Protein AF-A0A1F6H6A5-F1 (afdb_monomer_lite)

pLDDT: mean 91.22, std 11.6, range [40.09, 98.31]

Radius of gyration: 18.52 Å; chains: 1; bounding box: 37×29×60 Å

Structure (mmCIF, N/CA/C/O backbone):
data_AF-A0A1F6H6A5-F1
#
_entry.id   AF-A0A1F6H6A5-F1
#
loop_
_atom_site.group_PDB
_atom_site.id
_atom_site.type_symbol
_atom_site.label_atom_id
_atom_site.label_alt_id
_atom_site.label_comp_id
_atom_site.label_asym_id
_atom_site.label_entity_id
_atom_site.label_seq_id
_atom_site.pdbx_PDB_ins_code
_atom_site.Cartn_x
_atom_site.Cartn_y
_atom_site.Cartn_z
_atom_site.occupancy
_atom_site.B_iso_or_equiv
_atom_site.auth_seq_id
_atom_site.auth_comp_id
_atom_site.auth_asym_id
_atom_site.auth_atom_id
_atom_site.pdbx_PDB_model_num
ATOM 1 N N . MET A 1 1 ? -9.579 17.329 34.357 1.00 40.09 1 MET A N 1
ATOM 2 C CA . MET A 1 1 ? -8.767 16.402 33.548 1.00 40.09 1 MET A CA 1
ATOM 3 C C . MET A 1 1 ? -9.625 16.024 32.355 1.00 40.09 1 MET A C 1
ATOM 5 O O . MET A 1 1 ? -10.473 15.151 32.483 1.00 40.09 1 MET A O 1
ATOM 9 N N . GLU A 1 2 ? -9.548 16.795 31.271 1.00 44.47 2 GLU A N 1
ATOM 10 C CA . GLU A 1 2 ? -10.325 16.503 30.063 1.00 44.47 2 GLU A CA 1
ATOM 11 C C . GLU A 1 2 ? -9.770 15.216 29.454 1.00 44.47 2 GLU A C 1
ATOM 13 O O . GLU A 1 2 ? -8.615 15.170 29.030 1.00 44.47 2 GLU A O 1
ATOM 18 N N . LEU A 1 3 ? -10.569 14.145 29.486 1.00 49.66 3 LEU A N 1
ATOM 19 C CA . LEU A 1 3 ? -10.302 12.974 28.667 1.00 49.66 3 LEU A CA 1
ATOM 20 C C . LEU A 1 3 ? -10.343 13.452 27.218 1.00 49.66 3 LEU A C 1
ATOM 22 O O . LEU A 1 3 ? -11.403 13.821 26.717 1.00 49.66 3 LEU A O 1
ATOM 26 N N . TRP A 1 4 ? -9.189 13.464 26.559 1.00 55.94 4 TRP A N 1
ATOM 27 C CA . TRP A 1 4 ? -9.111 13.580 25.113 1.00 55.94 4 TRP A CA 1
ATOM 28 C C . TRP A 1 4 ? -9.753 12.326 24.532 1.00 55.94 4 TRP A C 1
ATOM 30 O O . TRP A 1 4 ? -9.084 11.323 24.304 1.00 55.94 4 TRP A O 1
ATOM 40 N N . THR A 1 5 ? -11.073 12.341 24.365 1.00 59.72 5 THR A N 1
ATOM 41 C CA . THR A 1 5 ? -11.779 11.279 23.661 1.00 59.72 5 THR A CA 1
ATOM 42 C C . THR A 1 5 ? -11.242 11.295 22.240 1.00 59.72 5 THR A C 1
ATOM 44 O O . THR A 1 5 ? -11.498 12.243 21.487 1.00 59.72 5 THR A O 1
ATOM 47 N N . GLU A 1 6 ? -10.434 10.295 21.885 1.00 66.94 6 GLU A N 1
ATOM 48 C CA . GLU A 1 6 ? -9.990 10.146 20.509 1.00 66.94 6 GLU A CA 1
ATOM 49 C C . GLU A 1 6 ? -11.230 10.122 19.622 1.00 66.94 6 GLU A C 1
ATOM 51 O O . GLU A 1 6 ? -12.144 9.315 19.796 1.00 66.94 6 GLU A O 1
ATOM 56 N N . LYS A 1 7 ? -11.300 11.082 18.701 1.00 84.00 7 LYS A N 1
ATOM 57 C CA . LYS A 1 7 ? -12.411 11.154 17.760 1.00 84.00 7 LYS A CA 1
ATOM 58 C C . LYS A 1 7 ? -12.395 9.890 16.902 1.00 84.00 7 LYS A C 1
ATOM 60 O O . LYS A 1 7 ? -11.323 9.387 16.560 1.00 84.00 7 LYS A O 1
ATOM 65 N N . ASN A 1 8 ? -13.581 9.440 16.507 1.00 92.00 8 ASN A N 1
ATOM 66 C CA . ASN A 1 8 ? -13.732 8.391 15.504 1.00 92.00 8 ASN A CA 1
ATOM 67 C C . ASN A 1 8 ? -12.936 8.732 14.235 1.00 92.00 8 ASN A C 1
ATOM 69 O O . ASN A 1 8 ? -12.691 9.911 13.928 1.00 92.00 8 ASN A O 1
ATOM 73 N N . ALA A 1 9 ? -12.564 7.688 13.503 1.00 94.31 9 ALA A N 1
ATOM 74 C CA . ALA A 1 9 ? -11.907 7.771 12.214 1.00 94.31 9 ALA A CA 1
ATOM 75 C C . ALA A 1 9 ? -12.638 8.746 11.286 1.00 94.31 9 ALA A C 1
ATOM 77 O O . ALA A 1 9 ? -13.868 8.831 11.240 1.00 94.31 9 ALA A O 1
ATOM 78 N N . THR A 1 10 ? -11.858 9.522 10.542 1.00 95.81 10 THR A N 1
ATOM 79 C CA . THR A 1 10 ? -12.419 10.439 9.551 1.00 95.81 10 THR A CA 1
ATOM 80 C C . THR A 1 10 ? -12.957 9.664 8.352 1.00 95.81 10 THR A C 1
ATOM 82 O O . THR A 1 10 ? -12.430 8.611 7.997 1.00 95.81 10 THR A O 1
ATOM 85 N N . GLN A 1 11 ? -13.941 10.236 7.658 1.00 96.38 11 GLN A N 1
ATOM 86 C CA . GLN A 1 11 ? -14.484 9.657 6.427 1.00 96.38 11 GLN A CA 1
ATOM 87 C C . GLN A 1 11 ? -13.384 9.319 5.402 1.00 96.38 11 GLN A C 1
ATOM 89 O O . GLN A 1 11 ? -13.396 8.241 4.816 1.00 96.38 11 GLN A O 1
ATOM 94 N N . ARG A 1 12 ? -12.376 10.192 5.264 1.00 96.75 12 ARG A N 1
ATOM 95 C CA . ARG A 1 12 ? -11.224 9.972 4.375 1.00 96.75 12 ARG A CA 1
ATOM 96 C C . ARG A 1 12 ? -10.391 8.750 4.763 1.00 96.75 12 ARG A C 1
ATOM 98 O O . ARG A 1 12 ? -9.939 8.033 3.882 1.00 96.75 12 ARG A O 1
ATOM 105 N N . GLN A 1 13 ? -10.185 8.501 6.058 1.00 97.62 13 GLN A N 1
ATOM 106 C CA . GLN A 1 13 ? -9.461 7.307 6.513 1.00 97.62 13 GLN A CA 1
ATOM 107 C C . GLN A 1 13 ? -10.249 6.034 6.187 1.00 97.62 13 GLN A C 1
ATOM 109 O O . GLN A 1 13 ? -9.678 5.081 5.668 1.00 97.62 13 GLN A O 1
ATOM 114 N N . ILE A 1 14 ? -11.566 6.042 6.419 1.00 97.88 14 ILE A N 1
ATOM 115 C CA . ILE A 1 14 ? -12.446 4.911 6.090 1.00 97.88 14 ILE A CA 1
ATOM 116 C C . ILE A 1 14 ? -12.434 4.618 4.587 1.00 97.88 14 ILE A C 1
ATOM 118 O O . ILE A 1 14 ? -12.310 3.465 4.178 1.00 97.88 14 ILE A O 1
ATOM 122 N N . GLU A 1 15 ? -12.541 5.652 3.756 1.00 97.94 15 GLU A N 1
ATOM 123 C CA . GLU A 1 15 ? -12.441 5.523 2.301 1.00 97.94 15 GLU A CA 1
ATOM 124 C C . GLU A 1 15 ? -11.078 4.984 1.876 1.00 97.94 15 GLU A C 1
ATOM 126 O O . GLU A 1 15 ? -11.008 4.092 1.033 1.00 97.94 15 GLU A O 1
ATOM 131 N N . TYR A 1 16 ? -9.997 5.456 2.497 1.00 97.69 16 TYR A N 1
ATOM 132 C CA . TYR A 1 16 ? -8.661 4.996 2.149 1.00 97.69 16 TYR A CA 1
ATOM 133 C C . TYR A 1 16 ? -8.428 3.527 2.520 1.00 97.69 16 TYR A C 1
ATOM 135 O O . TYR A 1 16 ? -7.894 2.780 1.705 1.00 97.69 16 TYR A O 1
ATOM 143 N N . ILE A 1 17 ? -8.923 3.064 3.673 1.00 98.00 17 ILE A N 1
ATOM 144 C CA . ILE A 1 17 ? -8.920 1.634 4.035 1.00 98.00 17 ILE A CA 1
ATOM 145 C C . ILE A 1 17 ? -9.680 0.804 2.986 1.00 98.00 17 ILE A C 1
ATOM 147 O O . ILE A 1 17 ? -9.211 -0.259 2.571 1.00 98.00 17 ILE A O 1
ATOM 151 N N . LYS A 1 18 ? -10.832 1.293 2.506 1.00 97.50 18 LYS A N 1
ATOM 152 C CA . LYS A 1 18 ? -11.618 0.624 1.450 1.00 97.50 18 LYS A CA 1
ATOM 153 C C . LYS A 1 18 ? -10.863 0.560 0.119 1.00 97.50 18 LYS A C 1
ATOM 155 O O . LYS A 1 18 ? -10.923 -0.459 -0.558 1.00 97.50 18 LYS A O 1
ATOM 160 N N . ILE A 1 19 ? -10.130 1.614 -0.241 1.00 96.00 19 ILE A N 1
ATOM 161 C CA . ILE A 1 19 ? -9.279 1.633 -1.440 1.00 96.00 19 ILE A CA 1
ATOM 162 C C . ILE A 1 19 ? -8.135 0.621 -1.299 1.00 96.00 19 ILE A C 1
ATOM 164 O O . ILE A 1 19 ? -7.949 -0.220 -2.177 1.00 96.00 19 ILE A O 1
ATOM 168 N N . LEU A 1 20 ? -7.399 0.663 -0.184 1.00 97.19 20 LEU A N 1
ATOM 169 C CA . LEU A 1 20 ? -6.240 -0.203 0.042 1.00 97.19 20 LEU A CA 1
ATOM 170 C C . LEU A 1 20 ? -6.609 -1.689 0.076 1.00 97.19 20 LEU A C 1
ATOM 172 O O . LEU A 1 20 ? -5.827 -2.505 -0.399 1.00 97.19 20 LEU A O 1
ATOM 1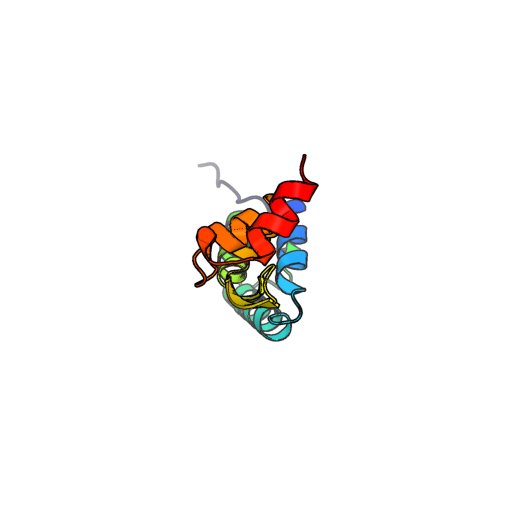76 N N . SER A 1 21 ? -7.792 -2.037 0.584 1.00 96.50 21 SER A N 1
ATOM 177 C CA . SER A 1 21 ? -8.276 -3.426 0.678 1.00 96.50 21 SER A CA 1
ATOM 178 C C . SER A 1 21 ? -8.893 -3.984 -0.606 1.00 96.50 21 SER A C 1
ATOM 180 O O . SER A 1 21 ? -9.330 -5.134 -0.635 1.00 96.50 21 SER A O 1
ATOM 182 N N . ASN A 1 22 ? -8.944 -3.193 -1.680 1.00 96.00 22 ASN A N 1
ATOM 183 C CA . ASN A 1 22 ? -9.537 -3.614 -2.948 1.00 96.00 22 ASN A CA 1
ATOM 184 C C . ASN A 1 22 ? -8.493 -3.911 -4.040 1.00 96.00 22 ASN A C 1
ATOM 186 O O . ASN A 1 22 ? -8.854 -4.088 -5.204 1.00 96.00 22 ASN A O 1
ATOM 190 N N . TYR A 1 23 ? -7.208 -3.982 -3.681 1.00 94.88 23 TYR A N 1
ATOM 191 C CA . TYR A 1 23 ? -6.146 -4.383 -4.604 1.00 94.88 23 TYR A CA 1
ATOM 192 C C . TYR A 1 23 ? -6.300 -5.869 -4.953 1.00 94.88 23 TYR A C 1
ATOM 194 O O . TYR A 1 23 ? -6.312 -6.692 -4.034 1.00 94.88 23 TYR A O 1
ATOM 202 N N . PRO A 1 24 ? -6.375 -6.249 -6.244 1.00 93.69 24 PRO A N 1
ATOM 203 C CA . PRO A 1 24 ? -6.611 -7.638 -6.645 1.00 93.69 24 PRO A CA 1
ATOM 204 C C . PRO A 1 24 ? -5.628 -8.637 -6.025 1.00 93.69 24 PRO A C 1
ATOM 206 O O . PRO A 1 24 ? -6.043 -9.699 -5.574 1.00 93.69 24 PRO A O 1
ATOM 209 N N . ASP A 1 25 ? -4.350 -8.264 -5.932 1.00 93.12 25 ASP A N 1
ATOM 210 C CA . ASP A 1 25 ? -3.281 -9.147 -5.448 1.00 93.12 25 ASP A CA 1
ATOM 211 C C . ASP A 1 25 ? -3.335 -9.423 -3.938 1.00 93.12 25 ASP A C 1
ATOM 213 O O . ASP A 1 25 ? -2.716 -10.370 -3.450 1.00 93.12 25 ASP A O 1
ATOM 217 N N . THR A 1 26 ? -4.015 -8.566 -3.173 1.00 96.38 26 THR A N 1
ATOM 218 C CA . THR A 1 26 ? -3.934 -8.557 -1.700 1.00 96.38 26 THR A CA 1
ATOM 219 C C . THR A 1 26 ? -5.287 -8.589 -1.004 1.00 96.38 26 THR A C 1
ATOM 221 O O . THR A 1 26 ? -5.318 -8.853 0.192 1.00 96.38 26 THR A O 1
ATOM 224 N N . LYS A 1 27 ? -6.397 -8.449 -1.740 1.00 96.00 27 LYS A N 1
ATOM 225 C CA . LYS A 1 27 ? -7.770 -8.358 -1.222 1.00 96.00 27 LYS A CA 1
ATOM 226 C C . LYS A 1 27 ? -8.108 -9.351 -0.107 1.00 96.00 27 LYS A C 1
ATOM 228 O O . LYS A 1 27 ? -8.635 -8.950 0.927 1.00 96.00 27 LYS A O 1
ATOM 233 N N . ASP A 1 28 ? -7.803 -10.634 -0.294 1.00 96.38 28 ASP A N 1
ATOM 234 C CA . ASP A 1 28 ? -8.144 -11.664 0.698 1.00 96.38 28 ASP A CA 1
ATOM 235 C C . ASP A 1 28 ? -7.311 -11.531 1.980 1.00 96.38 28 ASP A C 1
ATOM 237 O O . ASP A 1 28 ? -7.843 -11.667 3.084 1.00 96.38 28 ASP A O 1
ATOM 241 N N . LYS A 1 29 ? -6.021 -11.200 1.836 1.00 96.19 29 LYS A N 1
ATOM 242 C CA . LYS A 1 29 ? -5.107 -10.960 2.961 1.00 96.19 29 LYS A CA 1
ATOM 243 C C . LYS A 1 29 ? -5.450 -9.665 3.688 1.00 96.19 29 LYS A C 1
ATOM 245 O O . LYS A 1 29 ? -5.491 -9.656 4.909 1.00 96.19 29 LYS A O 1
ATOM 250 N N . ASP A 1 30 ? -5.769 -8.603 2.954 1.00 97.38 30 ASP A N 1
ATOM 251 C CA . ASP A 1 30 ? -6.208 -7.335 3.536 1.00 97.38 30 ASP A CA 1
ATOM 252 C C . ASP A 1 30 ? -7.501 -7.527 4.336 1.00 97.38 30 ASP A C 1
ATOM 254 O O . ASP A 1 30 ? -7.640 -7.005 5.439 1.00 97.38 30 ASP A O 1
ATOM 258 N N . ALA A 1 31 ? -8.450 -8.309 3.809 1.00 97.44 31 ALA A N 1
ATOM 259 C CA . ALA A 1 31 ? -9.679 -8.633 4.522 1.00 97.44 31 ALA A CA 1
ATOM 260 C C . ALA A 1 31 ? -9.403 -9.425 5.809 1.00 97.44 31 ALA A C 1
ATOM 262 O O . ALA A 1 31 ? -10.091 -9.225 6.810 1.00 97.44 31 ALA A O 1
ATOM 263 N N . GLU A 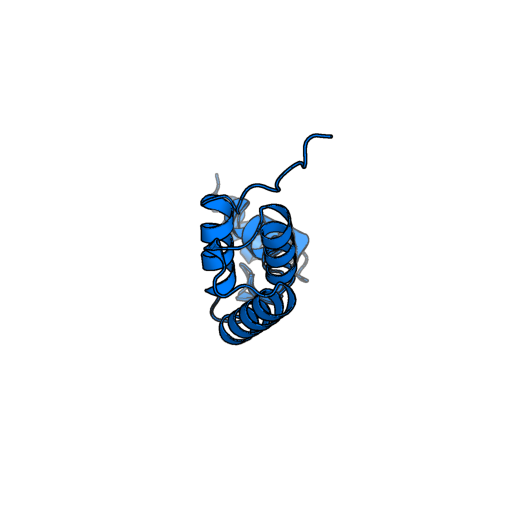1 32 ? -8.417 -10.323 5.802 1.00 97.31 32 GLU A N 1
ATOM 264 C CA . GLU A 1 32 ? -7.972 -11.032 7.001 1.00 97.31 32 GLU A CA 1
ATOM 265 C C . GLU A 1 32 ? -7.313 -10.100 8.019 1.00 97.31 32 GLU A C 1
ATOM 267 O O . GLU A 1 32 ? -7.731 -10.097 9.176 1.00 97.31 32 GLU A O 1
ATOM 272 N N . ASP A 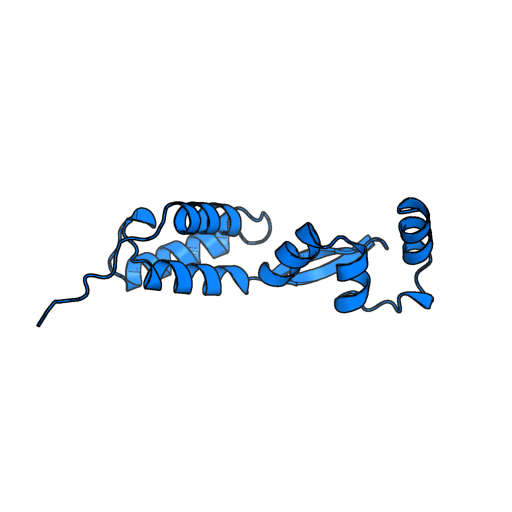1 33 ? -6.377 -9.255 7.590 1.00 96.44 33 ASP A N 1
ATOM 273 C CA . ASP A 1 33 ? -5.711 -8.272 8.447 1.00 96.44 33 ASP A CA 1
ATOM 274 C C . ASP A 1 33 ? -6.716 -7.326 9.103 1.00 96.44 33 ASP A C 1
ATOM 276 O O . ASP A 1 33 ? -6.666 -7.109 10.312 1.00 96.44 33 ASP A O 1
ATOM 280 N N . ILE A 1 34 ? -7.678 -6.814 8.328 1.00 98.00 34 ILE A N 1
ATOM 281 C CA . ILE A 1 34 ? -8.741 -5.941 8.833 1.00 98.00 34 ILE A CA 1
ATOM 282 C C . ILE A 1 34 ? -9.575 -6.672 9.887 1.00 98.00 34 ILE A C 1
ATOM 284 O O . ILE A 1 34 ? -9.830 -6.115 10.954 1.00 98.00 34 ILE A O 1
ATOM 288 N N . ARG A 1 35 ? -9.990 -7.922 9.631 1.00 98.12 35 ARG A N 1
ATOM 289 C CA . ARG A 1 35 ? -10.749 -8.713 10.618 1.00 98.12 35 ARG A CA 1
ATOM 290 C C . ARG A 1 35 ? -9.942 -8.938 11.897 1.00 98.12 35 ARG A C 1
ATOM 292 O O . ARG A 1 35 ? -10.483 -8.764 12.988 1.00 98.12 35 ARG A O 1
ATOM 299 N N . CYS A 1 36 ? -8.670 -9.308 11.770 1.00 97.81 36 CYS A N 1
ATOM 300 C CA . CYS A 1 36 ? -7.775 -9.533 12.901 1.00 97.81 36 CYS A CA 1
ATOM 301 C C . CYS A 1 36 ? -7.582 -8.253 13.722 1.00 97.81 36 CYS A C 1
ATOM 303 O O . CYS A 1 36 ? -7.759 -8.280 14.940 1.00 97.81 36 CYS A O 1
ATOM 305 N N . PHE A 1 37 ? -7.309 -7.129 13.061 1.00 97.88 37 PHE A N 1
ATOM 306 C CA . PHE A 1 37 ? -7.133 -5.830 13.702 1.00 97.88 37 PHE A CA 1
ATOM 307 C C . PHE A 1 37 ? -8.406 -5.384 14.437 1.00 97.88 37 PHE A C 1
ATOM 309 O O . PHE A 1 37 ? -8.356 -5.042 15.617 1.00 97.88 37 PHE A O 1
ATOM 316 N N . LEU A 1 38 ? -9.575 -5.478 13.793 1.00 97.81 38 LEU A N 1
ATOM 317 C CA . LEU A 1 38 ? -10.862 -5.156 14.423 1.00 97.81 38 LEU A CA 1
ATOM 318 C C . LEU A 1 38 ? -11.133 -6.031 15.651 1.00 97.81 38 LEU A C 1
ATOM 320 O O . LEU A 1 38 ? -11.550 -5.521 16.691 1.00 97.81 38 LEU A O 1
ATOM 324 N N . SER A 1 39 ? -10.843 -7.333 15.569 1.00 97.75 39 SER A N 1
ATOM 325 C CA . SER A 1 39 ? -10.992 -8.241 16.707 1.00 97.75 39 SER A CA 1
ATOM 326 C C . SER A 1 39 ? -10.066 -7.871 17.869 1.00 97.75 39 SER A C 1
ATOM 328 O O . SER A 1 39 ? -10.488 -7.950 19.023 1.00 97.75 39 SER A O 1
ATOM 330 N N . GLN A 1 40 ? -8.822 -7.467 17.592 1.00 97.19 40 GLN A N 1
ATOM 331 C CA . GLN A 1 40 ? -7.862 -7.033 18.615 1.00 97.19 40 GLN A CA 1
ATOM 332 C C . GLN A 1 40 ? -8.328 -5.754 19.320 1.00 97.19 40 GLN A C 1
ATOM 334 O O . GLN A 1 40 ? -8.248 -5.670 20.545 1.00 97.19 40 GLN A O 1
ATOM 339 N N . GLN A 1 41 ? -8.907 -4.814 18.567 1.00 96.50 41 GLN A N 1
ATOM 340 C CA . GLN A 1 41 ? -9.468 -3.566 19.098 1.00 96.50 41 GLN A CA 1
ATOM 341 C C . GLN A 1 41 ? -10.900 -3.712 19.650 1.00 96.50 41 GLN A C 1
ATOM 343 O O . GLN A 1 41 ? -11.498 -2.738 20.112 1.00 96.50 41 GLN A O 1
ATOM 348 N N . LYS A 1 42 ? -11.470 -4.929 19.634 1.00 96.88 42 LYS A N 1
ATOM 349 C CA . LYS A 1 42 ? -12.851 -5.234 20.060 1.00 96.88 42 LYS A CA 1
ATOM 350 C C . LYS A 1 42 ? -13.909 -4.400 19.317 1.00 96.88 42 LYS A C 1
ATOM 352 O O . LYS A 1 42 ? -14.870 -3.924 19.922 1.00 96.88 42 LYS A O 1
ATOM 357 N N . LYS A 1 43 ? -13.732 -4.228 18.006 1.00 96.50 43 LYS A N 1
ATOM 358 C CA . LYS A 1 43 ? -14.619 -3.476 17.106 1.00 96.50 43 LYS A CA 1
ATOM 359 C C . LYS A 1 43 ? -15.314 -4.410 16.119 1.00 96.50 43 LYS A C 1
ATOM 361 O O . LYS A 1 43 ? -14.762 -5.440 15.738 1.00 96.50 43 LYS A O 1
ATOM 366 N N . GLY A 1 44 ? -16.517 -4.042 15.683 1.00 95.62 44 GLY A N 1
ATOM 367 C CA . GLY A 1 44 ? -17.274 -4.804 14.685 1.00 95.62 44 GLY A CA 1
ATOM 368 C C . GLY A 1 44 ? -17.027 -4.353 13.245 1.00 95.62 44 GLY A C 1
ATOM 369 O O . GLY A 1 44 ? -17.151 -5.146 12.313 1.00 95.62 44 GLY A O 1
ATOM 370 N N . LYS A 1 45 ? -16.685 -3.077 13.051 1.00 96.69 45 LYS A N 1
ATOM 371 C CA . LYS A 1 45 ? -16.524 -2.455 11.729 1.00 96.69 45 LYS A CA 1
ATOM 372 C C . LYS A 1 45 ? -15.494 -1.333 11.761 1.00 96.69 45 LYS A C 1
ATOM 374 O O . LYS A 1 45 ? -15.253 -0.730 12.804 1.00 96.69 45 LYS A O 1
ATOM 379 N N . ILE A 1 46 ? -14.929 -1.019 10.598 1.00 96.81 46 ILE A N 1
ATOM 380 C CA . ILE A 1 46 ? -13.891 0.012 10.457 1.00 96.81 46 ILE A CA 1
ATOM 381 C C . ILE A 1 46 ? -14.383 1.412 10.847 1.00 96.81 46 ILE A C 1
ATOM 383 O O . ILE A 1 46 ? -13.594 2.224 11.310 1.00 96.81 46 ILE A O 1
ATOM 387 N N . GLU A 1 47 ? -15.683 1.697 10.735 1.00 95.75 47 GLU A N 1
ATOM 388 C CA . GLU A 1 47 ? -16.279 2.974 11.150 1.00 95.75 47 GLU A CA 1
ATOM 389 C C . GLU A 1 47 ? -16.257 3.198 12.675 1.00 95.75 47 GLU A C 1
ATOM 391 O O . GLU A 1 47 ? -16.481 4.318 13.132 1.00 95.75 47 GLU A O 1
ATOM 396 N N . GLU A 1 48 ? -16.007 2.151 13.467 1.00 95.56 48 GLU A N 1
ATOM 397 C CA . GLU A 1 48 ? -15.881 2.237 14.929 1.00 95.56 48 GLU A CA 1
ATOM 398 C C . GLU A 1 48 ? -14.442 2.496 15.394 1.00 95.56 48 GLU A C 1
ATOM 400 O O . GLU A 1 48 ? -14.215 2.643 16.600 1.00 95.56 48 GLU A O 1
ATOM 405 N N . LEU A 1 49 ? -13.482 2.533 14.463 1.00 96.44 49 LEU A N 1
ATOM 406 C CA . LEU A 1 49 ? -12.087 2.826 14.767 1.00 96.44 49 LEU A CA 1
ATOM 407 C C . LEU A 1 49 ? -11.923 4.277 15.220 1.00 96.44 49 LEU A C 1
ATOM 409 O O . LEU A 1 49 ? -12.603 5.185 14.726 1.00 96.44 49 LEU A O 1
ATOM 413 N N . THR A 1 50 ? -10.984 4.520 16.127 1.00 96.62 50 THR A N 1
ATOM 414 C CA . THR A 1 50 ? -10.491 5.872 16.391 1.00 96.62 50 THR A CA 1
ATOM 415 C C . THR A 1 50 ? -9.615 6.354 15.236 1.00 96.62 50 THR A C 1
ATOM 417 O O . THR A 1 50 ? -9.209 5.592 14.354 1.00 96.62 50 THR A O 1
ATOM 420 N N . LYS A 1 51 ? -9.303 7.652 15.214 1.00 95.62 51 LYS A N 1
ATOM 421 C CA . LYS A 1 51 ? -8.343 8.200 14.244 1.00 95.62 51 LYS A CA 1
ATOM 422 C C . LYS A 1 51 ? -6.985 7.509 14.302 1.00 95.62 51 LYS A C 1
ATOM 424 O O . LYS A 1 51 ? -6.382 7.349 13.245 1.00 95.62 51 LYS A O 1
ATOM 429 N N . THR A 1 52 ? -6.518 7.160 15.496 1.00 96.31 52 THR A N 1
ATOM 430 C CA . THR A 1 52 ? -5.213 6.529 15.710 1.00 96.31 52 THR A CA 1
ATOM 431 C C . THR A 1 52 ? -5.245 5.094 15.203 1.00 96.31 52 THR A C 1
ATOM 433 O O . THR A 1 52 ? -4.465 4.754 14.320 1.00 96.31 52 THR A O 1
ATOM 436 N N . GLU A 1 53 ? -6.243 4.311 15.619 1.00 97.50 53 GLU A N 1
ATOM 437 C CA . GLU A 1 53 ? -6.426 2.929 15.160 1.00 97.50 53 GLU A CA 1
ATOM 438 C C . GLU A 1 53 ? -6.588 2.844 13.629 1.00 97.50 53 GLU A C 1
ATOM 440 O O . GLU A 1 53 ? -6.037 1.960 12.975 1.00 97.50 53 GLU A O 1
ATOM 445 N N . ALA A 1 54 ? -7.321 3.783 13.020 1.00 97.88 54 ALA A N 1
ATOM 446 C CA . ALA A 1 54 ? -7.469 3.827 11.567 1.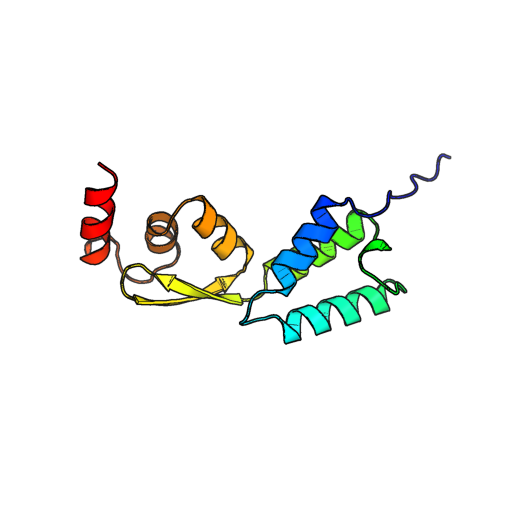00 97.88 54 ALA A CA 1
ATOM 447 C C . ALA A 1 54 ? -6.146 4.136 10.851 1.00 97.88 54 ALA A C 1
ATOM 449 O O . ALA A 1 54 ? -5.891 3.572 9.789 1.00 97.88 54 ALA A O 1
ATOM 450 N N . SER A 1 55 ? -5.306 5.013 11.409 1.00 97.69 55 SER A N 1
ATOM 451 C CA . SER A 1 55 ? -3.971 5.284 10.862 1.00 97.69 55 SER A CA 1
ATOM 452 C C . SER A 1 55 ? -3.058 4.061 10.971 1.00 97.69 55 SER A C 1
ATOM 454 O O . SER A 1 55 ? -2.417 3.712 9.985 1.00 97.69 55 SER A O 1
ATOM 456 N N . GLU A 1 56 ? -3.062 3.362 12.108 1.00 97.94 56 GLU A N 1
ATOM 457 C CA . GLU A 1 56 ? -2.298 2.118 12.303 1.00 97.94 56 GLU A CA 1
ATOM 458 C C . GLU A 1 56 ? -2.712 1.028 11.300 1.00 97.94 56 GLU A C 1
ATOM 460 O O . GLU A 1 56 ? -1.872 0.359 10.689 1.00 97.94 56 GLU A O 1
ATOM 465 N N . LEU A 1 57 ? -4.020 0.880 11.068 1.00 98.12 57 LEU A N 1
ATOM 466 C CA . LEU A 1 57 ? -4.532 -0.049 10.067 1.00 98.12 57 LEU A CA 1
ATOM 467 C C . LEU A 1 57 ? -4.107 0.357 8.647 1.00 98.12 57 LEU A C 1
ATOM 469 O O . LEU A 1 57 ? -3.707 -0.497 7.860 1.00 98.12 57 LEU A O 1
ATOM 473 N N . ILE A 1 58 ? -4.150 1.650 8.312 1.00 98.31 58 ILE A N 1
ATOM 474 C CA . ILE A 1 58 ? -3.675 2.156 7.014 1.00 98.31 58 ILE A CA 1
ATOM 475 C C . ILE A 1 58 ? -2.194 1.824 6.810 1.00 98.31 58 ILE A C 1
ATOM 477 O O . ILE A 1 58 ? -1.832 1.327 5.745 1.00 98.31 58 ILE A O 1
ATOM 481 N N . GLU A 1 59 ? -1.345 2.062 7.809 1.00 97.94 59 GLU A N 1
ATOM 482 C CA . GLU A 1 59 ? 0.085 1.741 7.737 1.00 97.94 59 GLU A CA 1
ATOM 483 C C . GLU A 1 59 ? 0.319 0.244 7.514 1.00 97.94 59 GLU A C 1
ATOM 485 O O . GLU A 1 59 ? 1.121 -0.138 6.661 1.00 97.94 59 GLU A O 1
ATOM 490 N N . THR A 1 60 ? -0.456 -0.601 8.197 1.00 96.62 60 THR A N 1
ATOM 491 C CA . THR A 1 60 ? -0.413 -2.059 8.022 1.00 96.62 60 THR A CA 1
ATOM 492 C C . THR A 1 60 ? -0.777 -2.476 6.596 1.00 96.62 60 THR A C 1
ATOM 494 O O . THR A 1 60 ? -0.119 -3.329 6.002 1.00 96.62 60 THR A O 1
ATOM 497 N N . LEU A 1 61 ? -1.809 -1.863 6.012 1.00 97.88 61 LEU A N 1
ATOM 498 C CA . LEU A 1 61 ? -2.226 -2.169 4.645 1.00 97.88 61 LEU A CA 1
ATOM 499 C C . LEU A 1 61 ? -1.229 -1.636 3.607 1.00 97.88 61 LEU A C 1
ATOM 501 O O . LEU A 1 61 ? -1.035 -2.271 2.572 1.00 97.88 61 LEU A O 1
ATOM 505 N N . LEU A 1 62 ? -0.584 -0.496 3.868 1.00 97.62 62 LEU A N 1
ATOM 506 C CA . LEU A 1 62 ? 0.328 0.159 2.928 1.00 97.62 62 LEU A CA 1
ATOM 507 C C . LEU A 1 62 ? 1.597 -0.641 2.631 1.00 97.62 62 LEU A C 1
ATOM 509 O O . LEU A 1 62 ? 2.097 -0.568 1.512 1.00 97.62 62 LEU A O 1
ATOM 513 N N . VAL A 1 63 ? 2.092 -1.422 3.592 1.00 96.31 63 VAL A N 1
ATOM 514 C CA . VAL A 1 63 ? 3.306 -2.240 3.416 1.00 96.31 63 VAL A CA 1
ATOM 515 C C . VAL A 1 63 ? 3.057 -3.538 2.643 1.00 96.31 63 VAL A C 1
ATOM 517 O O . VAL A 1 63 ? 3.988 -4.299 2.376 1.00 96.31 63 VAL A O 1
ATOM 520 N N . ARG A 1 64 ? 1.800 -3.844 2.294 1.00 94.38 64 ARG A N 1
ATOM 521 C CA . ARG A 1 64 ? 1.475 -5.071 1.564 1.00 94.38 64 ARG A CA 1
ATOM 522 C C . ARG A 1 64 ? 2.012 -4.987 0.127 1.00 94.38 64 ARG A C 1
ATOM 524 O O . ARG A 1 64 ? 1.685 -4.032 -0.575 1.00 94.38 64 ARG A O 1
ATOM 531 N N . PRO A 1 65 ? 2.801 -5.978 -0.328 1.00 96.31 65 PRO A N 1
ATOM 532 C CA . PRO A 1 65 ? 3.341 -5.975 -1.677 1.00 96.31 65 PRO A CA 1
ATOM 533 C C . PRO A 1 65 ? 2.249 -6.254 -2.711 1.00 96.31 65 PRO A C 1
ATOM 535 O O . PRO A 1 65 ? 1.450 -7.179 -2.556 1.00 96.31 65 PRO A O 1
ATOM 538 N N . VAL A 1 66 ? 2.255 -5.477 -3.785 1.00 96.25 66 VAL A N 1
ATOM 539 C CA . VAL A 1 66 ? 1.366 -5.569 -4.944 1.00 96.25 66 VAL A CA 1
ATOM 540 C C . VAL A 1 66 ? 2.195 -5.584 -6.218 1.00 96.25 66 VAL A C 1
ATOM 542 O O . VAL A 1 66 ? 3.320 -5.078 -6.262 1.00 96.25 66 VAL A O 1
ATOM 545 N N . LYS A 1 67 ? 1.661 -6.207 -7.261 1.00 96.56 67 LYS A N 1
ATOM 546 C CA . LYS A 1 67 ? 2.363 -6.341 -8.527 1.00 96.56 67 LYS A CA 1
ATOM 547 C C . LYS A 1 67 ? 2.360 -5.005 -9.271 1.00 96.56 67 LYS A C 1
ATOM 549 O O . LYS A 1 67 ? 1.311 -4.413 -9.513 1.00 96.56 67 LYS A O 1
ATOM 554 N N . TYR A 1 68 ? 3.538 -4.558 -9.688 1.00 95.62 68 TYR A N 1
ATOM 555 C CA . TYR A 1 68 ? 3.727 -3.396 -10.549 1.00 95.62 68 TYR A CA 1
ATOM 556 C C . TYR A 1 68 ? 4.353 -3.813 -11.877 1.00 95.62 68 TYR A C 1
ATOM 558 O O . TYR A 1 68 ? 5.256 -4.651 -11.911 1.00 95.62 68 TYR A O 1
ATOM 566 N N . VAL A 1 69 ? 3.873 -3.216 -12.969 1.00 94.56 69 VAL A N 1
ATOM 567 C CA . VAL A 1 69 ? 4.372 -3.448 -14.330 1.00 94.56 69 VAL A CA 1
ATOM 568 C C . VAL A 1 69 ? 5.028 -2.168 -14.838 1.00 94.56 69 VAL A C 1
ATOM 570 O O . VAL A 1 69 ? 4.366 -1.140 -14.995 1.00 94.56 69 VAL A O 1
ATOM 573 N N . PHE A 1 70 ? 6.332 -2.234 -15.097 1.00 94.44 70 PHE A N 1
ATOM 574 C CA . PHE A 1 70 ? 7.123 -1.116 -15.614 1.00 94.44 70 PHE A CA 1
ATOM 575 C C . PHE A 1 70 ? 6.853 -0.855 -17.099 1.00 94.44 70 PHE A C 1
ATOM 577 O O . PHE A 1 70 ? 6.278 -1.687 -17.801 1.00 94.44 70 PHE A O 1
ATOM 584 N N . LEU A 1 71 ? 7.341 0.280 -17.611 1.00 92.50 71 LEU A N 1
ATOM 585 C CA . LEU A 1 71 ? 7.223 0.651 -19.030 1.00 92.50 71 LEU A CA 1
ATOM 586 C C . LEU A 1 71 ? 7.775 -0.423 -19.977 1.00 92.50 71 LEU A C 1
ATOM 588 O O . LEU A 1 71 ? 7.213 -0.675 -21.039 1.00 92.50 71 LEU A O 1
ATOM 592 N N . CYS A 1 72 ? 8.856 -1.093 -19.575 1.00 90.69 72 CYS A N 1
ATOM 593 C CA . CYS A 1 72 ? 9.478 -2.171 -20.340 1.00 90.69 72 CYS A CA 1
ATOM 594 C C . CYS A 1 72 ? 8.757 -3.525 -20.233 1.00 90.69 72 CYS A C 1
ATOM 596 O O . CYS A 1 72 ? 9.239 -4.509 -20.786 1.00 90.69 72 CYS A O 1
ATOM 598 N N . GLY A 1 73 ? 7.632 -3.597 -19.515 1.00 92.19 73 GLY A N 1
ATOM 599 C CA . GLY A 1 73 ? 6.875 -4.828 -19.286 1.00 92.19 73 GLY A CA 1
ATOM 600 C C . GLY A 1 73 ? 7.456 -5.736 -18.201 1.00 92.19 73 GLY A C 1
ATOM 601 O O . GLY A 1 73 ? 6.847 -6.752 -17.880 1.00 92.19 73 GLY A O 1
ATOM 602 N N . LYS A 1 74 ? 8.607 -5.384 -17.609 1.00 93.00 74 LYS A N 1
ATOM 603 C CA . LYS A 1 74 ? 9.118 -6.078 -16.421 1.00 93.00 74 LYS A CA 1
ATOM 604 C C . LYS A 1 74 ? 8.156 -5.899 -15.253 1.00 93.00 74 LYS A C 1
ATOM 606 O O . LYS A 1 74 ? 7.490 -4.871 -15.131 1.00 93.00 74 LYS A O 1
ATOM 611 N N . GLU A 1 75 ? 8.143 -6.888 -14.376 1.00 94.88 75 GLU A N 1
ATOM 612 C CA . GLU A 1 75 ? 7.240 -6.944 -13.236 1.00 94.88 75 GLU A CA 1
ATOM 613 C C . GLU A 1 75 ? 8.043 -7.004 -11.939 1.00 94.88 75 GLU A C 1
ATOM 615 O O . GLU A 1 75 ? 9.080 -7.665 -11.876 1.00 94.88 75 GLU A O 1
ATOM 620 N N . LYS A 1 76 ? 7.559 -6.324 -10.902 1.00 95.12 76 LYS A N 1
ATOM 621 C CA . LYS A 1 76 ? 8.123 -6.381 -9.550 1.00 95.12 76 LYS A CA 1
ATOM 622 C C . LYS A 1 76 ? 7.003 -6.238 -8.534 1.00 95.12 76 LYS A C 1
ATOM 624 O O . LYS A 1 76 ? 6.013 -5.555 -8.786 1.00 95.12 76 LYS A O 1
ATOM 629 N N . PHE A 1 77 ? 7.165 -6.880 -7.386 1.00 95.62 77 PHE A N 1
ATOM 630 C CA . PHE A 1 77 ? 6.322 -6.609 -6.232 1.00 95.62 77 PHE A CA 1
ATOM 631 C C . PHE A 1 77 ? 6.883 -5.406 -5.475 1.00 95.62 77 PHE A C 1
ATOM 633 O O . PHE A 1 77 ? 8.026 -5.445 -5.022 1.00 95.62 77 PHE A O 1
ATOM 640 N N . ILE A 1 78 ? 6.079 -4.357 -5.349 1.00 96.00 78 ILE A N 1
ATOM 641 C CA . ILE A 1 78 ? 6.379 -3.154 -4.560 1.00 96.00 78 ILE A CA 1
ATOM 642 C C . ILE A 1 78 ? 5.274 -2.966 -3.529 1.00 96.00 78 ILE A C 1
ATOM 644 O O . ILE A 1 78 ? 4.185 -3.512 -3.699 1.00 96.00 78 ILE A O 1
ATOM 648 N N . ASP A 1 79 ? 5.520 -2.230 -2.455 1.00 96.81 79 ASP A N 1
ATOM 649 C CA . ASP A 1 79 ? 4.456 -1.970 -1.489 1.00 96.81 79 ASP A CA 1
ATOM 650 C C . ASP A 1 79 ? 3.367 -1.038 -2.070 1.00 96.81 79 ASP A 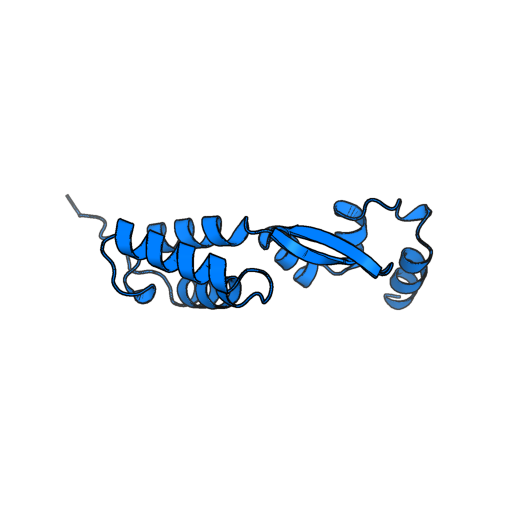C 1
ATOM 652 O O . ASP A 1 79 ? 3.550 -0.360 -3.090 1.00 96.81 79 ASP A O 1
ATOM 656 N N . LYS A 1 80 ? 2.180 -1.022 -1.452 1.00 97.06 80 LYS A N 1
ATOM 657 C CA . LYS A 1 80 ? 1.076 -0.158 -1.908 1.00 97.06 80 LYS A CA 1
ATOM 658 C C . LYS A 1 80 ? 1.411 1.320 -1.764 1.00 97.06 80 LYS A C 1
ATO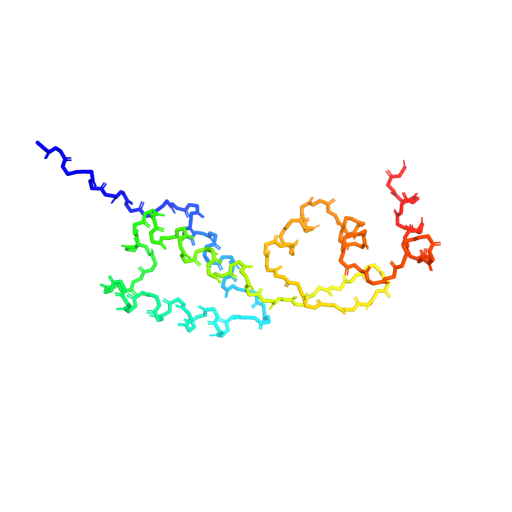M 660 O O . LYS A 1 80 ? 0.864 2.136 -2.504 1.00 97.06 80 LYS A O 1
ATOM 665 N N . LYS A 1 81 ? 2.273 1.682 -0.814 1.00 96.69 81 LYS A N 1
ATOM 666 C CA . LYS A 1 81 ? 2.701 3.067 -0.611 1.00 96.69 81 LYS A CA 1
ATOM 667 C C . LYS A 1 81 ? 3.433 3.589 -1.845 1.00 96.69 81 LYS A C 1
ATOM 669 O O . LYS A 1 81 ? 3.057 4.639 -2.367 1.00 96.69 81 LYS A O 1
ATOM 674 N N . ASP A 1 82 ? 4.402 2.837 -2.337 1.00 96.25 82 ASP A N 1
ATOM 675 C CA . ASP A 1 82 ? 5.190 3.167 -3.512 1.00 96.25 82 ASP A CA 1
ATOM 676 C C . ASP A 1 82 ? 4.356 3.025 -4.783 1.00 96.25 82 ASP A C 1
ATOM 678 O O . ASP A 1 82 ? 4.363 3.928 -5.619 1.00 96.25 82 ASP A O 1
ATOM 682 N N . TYR A 1 83 ? 3.512 1.990 -4.885 1.00 96.25 83 TYR A N 1
ATOM 683 C CA . TYR A 1 83 ? 2.531 1.890 -5.970 1.00 96.25 83 TYR A CA 1
ATOM 684 C C . TYR A 1 83 ? 1.685 3.168 -6.087 1.00 96.25 83 TYR A C 1
ATOM 686 O O . TYR A 1 83 ? 1.559 3.740 -7.171 1.00 96.25 83 TYR A O 1
ATOM 694 N N . ASN A 1 84 ? 1.128 3.647 -4.970 1.00 94.88 84 ASN A N 1
ATOM 695 C CA . ASN A 1 84 ? 0.295 4.851 -4.937 1.00 94.88 84 ASN A CA 1
ATOM 696 C C . ASN A 1 84 ? 1.095 6.105 -5.274 1.00 94.88 84 ASN A C 1
ATOM 698 O O . ASN A 1 84 ? 0.606 6.975 -5.996 1.00 94.88 84 ASN A O 1
ATOM 702 N N . ARG A 1 85 ? 2.333 6.193 -4.781 1.00 95.50 85 ARG A N 1
ATOM 703 C CA . ARG A 1 85 ? 3.247 7.283 -5.117 1.00 95.50 85 ARG A CA 1
ATOM 704 C C . ARG A 1 85 ? 3.482 7.346 -6.625 1.00 95.50 85 ARG A C 1
ATOM 706 O O . ARG A 1 85 ? 3.318 8.412 -7.213 1.00 95.50 85 ARG A O 1
ATOM 713 N N . TYR A 1 86 ? 3.801 6.227 -7.266 1.00 95.06 86 TYR A N 1
ATOM 714 C CA . TYR A 1 86 ? 4.066 6.197 -8.704 1.00 95.06 86 TYR A CA 1
ATOM 715 C C . TYR A 1 86 ? 2.809 6.328 -9.559 1.00 95.06 86 TYR A C 1
ATOM 717 O O . TYR A 1 86 ? 2.877 6.853 -10.666 1.00 95.06 86 TYR A O 1
ATOM 725 N N . TYR A 1 87 ? 1.647 5.913 -9.053 1.00 92.12 87 TYR A N 1
ATOM 726 C CA . TYR A 1 87 ? 0.375 6.215 -9.704 1.00 92.12 87 TYR A CA 1
ATOM 727 C C . TYR A 1 87 ? 0.157 7.733 -9.834 1.00 92.12 87 TYR A C 1
ATOM 729 O O . TYR A 1 87 ? -0.360 8.191 -10.849 1.00 92.12 87 TYR A O 1
ATOM 737 N N . MET A 1 88 ? 0.595 8.511 -8.837 1.00 92.31 88 MET A N 1
ATOM 738 C CA . MET A 1 88 ? 0.491 9.974 -8.840 1.00 92.31 88 MET A CA 1
ATOM 739 C C . MET A 1 88 ? 1.623 10.669 -9.607 1.00 92.31 88 MET A C 1
ATOM 741 O O . MET A 1 88 ? 1.363 11.637 -10.314 1.00 92.31 88 MET A O 1
ATOM 745 N N . LEU A 1 89 ? 2.869 10.213 -9.445 1.00 92.62 89 LEU A N 1
ATOM 746 C CA . LEU A 1 89 ? 4.053 10.849 -10.045 1.00 92.62 89 LEU A CA 1
ATOM 747 C C . LEU A 1 89 ? 4.307 10.415 -11.495 1.00 92.62 89 LEU A C 1
ATOM 749 O O . LEU A 1 89 ? 4.929 11.149 -12.255 1.00 92.62 89 LEU A O 1
ATOM 753 N N . GLY A 1 90 ? 3.811 9.243 -11.888 1.00 92.38 90 GLY A N 1
ATOM 754 C CA . GLY A 1 90 ? 3.951 8.695 -13.231 1.00 92.38 90 GLY A CA 1
ATOM 755 C C . GLY A 1 90 ? 4.868 7.473 -13.311 1.00 92.38 90 GLY A C 1
ATOM 756 O O . GLY A 1 90 ? 5.623 7.134 -12.400 1.00 92.38 90 GLY A O 1
ATOM 757 N N . LYS A 1 91 ? 4.795 6.783 -14.455 1.00 90.62 91 LYS A N 1
ATOM 758 C CA . LYS A 1 91 ? 5.510 5.518 -14.692 1.00 90.62 91 LYS A CA 1
ATOM 759 C C . LYS A 1 91 ? 7.023 5.684 -14.845 1.00 90.62 91 LYS A C 1
ATOM 761 O O . LYS A 1 91 ? 7.755 4.741 -14.552 1.00 90.62 91 LYS A O 1
ATOM 766 N N . LEU A 1 92 ? 7.486 6.851 -15.300 1.00 92.75 92 LEU A N 1
ATOM 767 C CA . LEU A 1 92 ? 8.916 7.164 -15.378 1.00 92.75 92 LEU A CA 1
ATOM 768 C C . LEU A 1 92 ? 9.540 7.187 -13.979 1.00 92.75 92 LEU A C 1
ATOM 770 O O . LEU A 1 92 ? 10.563 6.549 -13.766 1.00 92.75 92 LEU A O 1
ATOM 774 N N . GLU A 1 93 ? 8.865 7.787 -12.997 1.00 94.50 93 GLU A N 1
ATOM 775 C CA . GLU A 1 93 ? 9.321 7.792 -11.602 1.00 94.50 93 GLU A CA 1
ATOM 776 C C . GLU A 1 93 ? 9.477 6.360 -11.057 1.00 94.50 93 GLU A C 1
ATOM 778 O O . GLU A 1 93 ? 10.504 6.019 -10.472 1.00 94.50 93 GLU A O 1
ATOM 783 N N . ALA A 1 94 ? 8.510 5.474 -11.324 1.00 94.25 94 ALA A N 1
ATOM 784 C CA . ALA A 1 94 ? 8.641 4.065 -10.945 1.00 94.25 94 ALA A CA 1
ATOM 785 C C . ALA A 1 94 ? 9.833 3.387 -11.625 1.00 94.25 94 ALA A C 1
ATOM 787 O O . ALA A 1 94 ? 10.539 2.596 -11.004 1.00 94.25 94 ALA A O 1
ATOM 788 N N . CYS A 1 95 ? 10.053 3.666 -12.912 1.00 93.69 95 CYS A N 1
ATOM 789 C CA . CYS A 1 95 ? 11.167 3.078 -13.647 1.00 93.69 95 CYS A CA 1
ATOM 790 C C . CYS A 1 95 ? 12.519 3.563 -13.110 1.00 93.69 95 CYS A C 1
ATOM 792 O O . CYS A 1 95 ? 13.442 2.762 -13.029 1.00 93.69 95 CYS A O 1
ATOM 794 N N . LEU A 1 96 ? 12.616 4.826 -12.695 1.00 93.81 96 LEU A N 1
ATOM 795 C CA . LEU A 1 96 ? 13.830 5.407 -12.130 1.00 93.81 96 LEU A CA 1
ATOM 796 C C . LEU A 1 96 ? 14.185 4.822 -10.758 1.00 93.81 96 LEU A C 1
ATOM 798 O O . LEU A 1 96 ? 15.361 4.624 -10.462 1.00 93.81 96 LEU A O 1
ATOM 802 N N . HIS A 1 97 ? 13.178 4.566 -9.920 1.00 93.25 97 HIS A N 1
ATOM 803 C CA . HIS A 1 97 ? 13.390 4.186 -8.522 1.00 93.25 97 HIS A CA 1
ATOM 804 C C . HIS A 1 97 ? 13.322 2.681 -8.254 1.00 93.25 97 HIS A C 1
ATOM 806 O O . HIS A 1 97 ? 14.054 2.184 -7.401 1.00 93.25 97 HIS A O 1
ATOM 812 N N . GLU A 1 98 ? 12.465 1.944 -8.965 1.00 93.31 98 GLU A N 1
ATOM 813 C CA . GLU A 1 98 ? 12.183 0.541 -8.643 1.00 93.31 98 GLU A CA 1
ATOM 814 C C . GLU A 1 98 ? 12.628 -0.457 -9.704 1.00 93.31 98 GLU A C 1
ATOM 816 O O . GLU A 1 98 ? 12.793 -1.640 -9.378 1.00 93.31 98 GLU A O 1
ATOM 821 N N . CYS A 1 99 ? 12.763 -0.028 -10.963 1.00 91.81 99 CYS A N 1
ATOM 822 C CA . CYS A 1 99 ? 13.121 -0.936 -12.043 1.00 91.81 99 CYS A CA 1
ATOM 823 C C . CYS A 1 99 ? 14.612 -1.267 -11.977 1.00 91.81 99 CYS A C 1
ATOM 825 O O . CYS A 1 99 ? 15.463 -0.390 -11.946 1.00 91.81 99 CYS A O 1
ATOM 827 N N . GLU A 1 100 ? 14.940 -2.553 -12.047 1.00 89.06 100 GLU A N 1
ATOM 828 C CA . GLU A 1 100 ? 16.332 -3.028 -12.064 1.00 89.06 100 GLU A CA 1
ATOM 829 C C . GLU A 1 100 ? 17.076 -2.687 -13.367 1.00 89.06 100 GLU A C 1
ATOM 831 O O . GLU A 1 100 ? 18.272 -2.936 -13.493 1.00 89.06 100 GLU A O 1
ATOM 836 N N . THR A 1 101 ? 16.366 -2.180 -14.377 1.00 87.69 101 THR A N 1
ATOM 837 C CA . THR A 1 101 ? 16.976 -1.788 -15.652 1.00 87.69 101 THR A CA 1
ATOM 838 C C . THR A 1 101 ? 17.478 -0.363 -15.529 1.00 87.69 101 THR A C 1
ATOM 840 O O . THR A 1 101 ? 16.678 0.522 -15.243 1.00 87.69 101 THR A O 1
ATOM 843 N N . ASP A 1 102 ? 18.758 -0.137 -15.822 1.00 87.12 102 ASP A N 1
ATOM 844 C CA . ASP A 1 102 ? 19.279 1.220 -15.993 1.00 87.12 102 ASP A CA 1
ATOM 845 C C . ASP A 1 102 ? 18.426 1.960 -17.033 1.00 87.12 102 ASP A C 1
ATOM 847 O O . ASP A 1 102 ? 18.209 1.465 -18.145 1.00 87.12 102 ASP A O 1
ATOM 851 N N . VAL A 1 103 ? 17.921 3.133 -16.658 1.00 87.94 103 VAL A N 1
ATOM 852 C CA . VAL A 1 103 ? 17.061 3.964 -17.507 1.00 87.94 103 VAL A CA 1
ATOM 853 C C . VAL A 1 103 ? 17.754 4.342 -18.817 1.00 87.94 103 VAL A C 1
ATOM 855 O O . VAL A 1 103 ? 17.115 4.329 -19.866 1.00 87.94 103 VAL A O 1
ATOM 858 N N . ASN A 1 104 ? 19.078 4.525 -18.801 1.00 86.19 104 ASN A N 1
ATOM 859 C CA . ASN A 1 104 ? 19.874 4.813 -19.996 1.00 86.19 104 ASN A CA 1
ATOM 860 C C . ASN A 1 104 ? 20.026 3.594 -20.915 1.00 86.19 104 ASN A C 1
ATOM 862 O O . ASN A 1 104 ? 20.340 3.733 -22.096 1.00 86.19 104 ASN A O 1
ATOM 866 N N . ALA A 1 105 ? 19.805 2.392 -20.381 1.00 88.19 105 ALA A N 1
ATOM 867 C CA . ALA A 1 105 ? 19.822 1.137 -21.123 1.00 88.19 105 ALA A CA 1
ATOM 868 C C . ALA A 1 105 ? 18.411 0.648 -21.496 1.00 88.19 105 ALA A C 1
ATOM 870 O O . ALA A 1 105 ? 18.273 -0.428 -22.080 1.00 88.19 105 ALA A O 1
ATOM 871 N N . CYS A 1 106 ? 17.357 1.401 -21.158 1.00 89.50 106 CYS A N 1
ATOM 872 C CA . CYS A 1 106 ? 15.970 1.022 -21.397 1.00 89.50 106 CYS A CA 1
ATOM 873 C C . CYS A 1 106 ? 15.400 1.776 -22.612 1.00 89.50 106 CYS A C 1
ATOM 875 O O . CYS A 1 106 ? 15.066 2.951 -22.497 1.00 89.50 106 CYS A O 1
ATOM 877 N N . PRO A 1 107 ? 15.176 1.125 -23.770 1.00 87.69 107 PRO A N 1
ATOM 878 C CA . PRO A 1 107 ? 14.623 1.807 -24.945 1.00 87.69 107 PRO A CA 1
ATOM 879 C C . PRO A 1 107 ? 13.236 2.417 -24.691 1.00 87.69 107 PRO A C 1
ATOM 881 O O . PRO A 1 107 ? 12.911 3.481 -25.209 1.00 87.69 107 PRO A O 1
ATOM 884 N N . LYS A 1 108 ? 12.431 1.764 -23.838 1.00 90.81 108 LYS A N 1
ATOM 885 C CA . LYS A 1 108 ? 11.087 2.225 -23.459 1.00 90.81 108 LYS A CA 1
ATOM 886 C C . LYS A 1 108 ? 11.082 3.485 -22.599 1.00 90.81 108 LYS A C 1
ATOM 888 O O . LYS A 1 108 ? 10.043 4.127 -22.513 1.00 90.81 108 LYS A O 1
ATOM 893 N N . TRP A 1 109 ? 12.208 3.831 -21.980 1.00 88.44 109 TRP A N 1
ATOM 894 C CA . TRP A 1 109 ? 12.352 5.083 -21.247 1.00 88.44 109 TRP A CA 1
ATOM 895 C C . TRP A 1 109 ? 12.247 6.282 -22.197 1.00 88.44 109 TRP A C 1
ATOM 897 O O . TRP A 1 109 ? 11.364 7.121 -22.043 1.00 88.44 109 TRP A O 1
ATOM 907 N N . PHE A 1 110 ? 13.076 6.296 -23.244 1.00 86.62 110 PHE A N 1
ATOM 908 C CA . PHE A 1 110 ? 13.144 7.398 -24.209 1.00 86.62 110 PHE A CA 1
ATOM 909 C C . PHE A 1 110 ? 11.884 7.522 -25.077 1.00 86.62 110 PHE A C 1
ATOM 911 O O . PHE A 1 110 ? 11.477 8.627 -25.435 1.00 86.62 110 PHE A O 1
ATOM 918 N N . GLU A 1 111 ? 11.238 6.396 -25.403 1.00 86.19 111 GLU A N 1
ATOM 919 C CA . GLU A 1 111 ? 9.950 6.407 -26.110 1.00 86.19 111 GLU A CA 1
ATOM 920 C C . GLU A 1 111 ? 8.861 7.149 -25.327 1.00 86.19 111 GLU A C 1
ATOM 922 O O . GLU A 1 111 ? 8.010 7.785 -25.938 1.00 86.19 111 GLU A O 1
ATOM 927 N N . GLU A 1 112 ? 8.854 7.052 -23.996 1.00 81.06 112 GLU A N 1
ATOM 928 C CA . GLU A 1 112 ? 7.835 7.699 -23.169 1.00 81.06 112 GLU A CA 1
ATOM 929 C C . GLU A 1 112 ? 8.220 9.147 -22.831 1.00 81.06 112 GLU A C 1
ATOM 931 O O . GLU A 1 112 ? 7.358 10.018 -22.868 1.00 81.06 112 GLU A O 1
ATOM 936 N N . GLU A 1 113 ? 9.502 9.431 -22.580 1.00 76.62 113 GLU A N 1
ATOM 937 C CA . GLU A 1 113 ? 10.009 10.788 -22.311 1.00 76.62 113 GLU A CA 1
ATOM 938 C C . GLU A 1 113 ? 9.699 11.761 -23.463 1.00 76.62 113 GLU A C 1
ATOM 940 O O . GLU A 1 113 ? 9.177 12.850 -23.239 1.00 76.62 113 GLU A O 1
ATOM 945 N N . THR A 1 114 ? 9.891 11.320 -24.708 1.00 71.69 114 THR A N 1
ATOM 946 C CA . THR A 1 114 ? 9.614 12.119 -25.920 1.00 71.69 114 THR A CA 1
ATOM 947 C C . THR A 1 114 ? 8.128 12.385 -26.192 1.00 71.69 114 THR A C 1
ATOM 949 O O . THR A 1 114 ? 7.803 13.170 -27.076 1.00 71.69 114 THR A O 1
ATOM 952 N N . ARG A 1 115 ? 7.201 11.744 -25.464 1.00 67.75 115 ARG A N 1
ATOM 953 C CA . ARG A 1 115 ? 5.743 11.971 -25.589 1.00 67.75 115 ARG A CA 1
ATOM 954 C C . ARG A 1 115 ? 5.213 13.018 -24.614 1.00 67.75 115 ARG A C 1
ATOM 956 O O . ARG A 1 115 ? 4.038 13.372 -24.697 1.00 67.75 115 ARG A O 1
ATOM 963 N N . VAL A 1 116 ? 6.041 13.430 -23.657 1.00 59.47 116 VAL A N 1
ATOM 964 C CA . VAL A 1 116 ? 5.696 14.415 -22.623 1.00 59.47 116 VAL A CA 1
ATOM 965 C C . VAL A 1 116 ? 6.105 15.839 -23.050 1.00 59.47 116 VAL A C 1
ATOM 967 O O . VAL A 1 116 ? 5.717 16.800 -22.387 1.00 59.47 116 VAL A O 1
ATOM 970 N N . GLU A 1 117 ? 6.819 15.977 -24.174 1.00 49.94 117 GLU A N 1
ATOM 971 C CA . GLU A 1 117 ? 7.119 17.246 -24.866 1.00 49.94 117 GLU A CA 1
ATOM 972 C C . GLU A 1 117 ? 6.023 17.641 -25.870 1.00 49.94 117 GLU A C 1
ATOM 974 O O . GLU A 1 117 ? 5.690 18.850 -25.918 1.00 49.94 117 GLU A O 1
#

Sequence (117 aa):
MELWTEKNATQRQIEYIKILSNYPDTKDKDAEDIRCFLSQQKKGKIEELTKTEASELIETLLVRPVKYVFLCGKEKFIDKKDYNRYYMLGKLEACLHECETDVNACPKWFEEETRVE

Foldseek 3Di:
DDDPPQAFADPVLLVLLVVLCPAPVCVVVSVVLLVVLCVVVVHDDNRRHGNVSSVVSSVVSQQDWDWDAALLRDIDTDGNVVVVVCVVVHRLVCCPPPNPDDLVRRPSNVVVVVVVD

Secondary structure (DSSP, 8-state):
-----PPBPPHHHHHHHHHHTT-TTTHHHHHHHHHHHHHHTT-SSGGG-BHHHHHHHHHHHHTSEEEEE-TTS-EEEEEHHHHHHHHHH-HHHHHHHH-SS-GGG-HHHHHHHTT--